Protein AF-A0A956LP58-F1 (afdb_monomer_lite)

Sequence (128 aa):
MARRLAPSLALALIALTPLTNARAAEGDAGRMIEWTENGPNASPGGYHGRVMVLEADGTRRSYHWGGSLCSHVQFEETLVRRLFDVFRSGARLRVAAQYRFSTYEPTGAARSREPSRCIVGFTLTPAQ

pLDDT: mean 72.27, std 14.61, range [40.5, 91.25]

Radius of gyration: 22.25 Å; chains: 1; bounding box: 89×31×43 Å

Foldseek 3Di:
DDDDDDDDDDDDPPDPDDQDWDKDDWDAFWFWDDKFAPDLPNPAAAFRIKIWTQHPVRDIDIDGADHDQRSVADADPVQVVVVVVRNVVRFTWTKIFIWDFRPDDDPDDDPPVDGDIGGNHIDIGGDD

Secondary structure (DSSP, 8-state):
--------------------PEEPPPPPSEEEEEEEE--TTPPTT--SEEEEEEETTS-EEEEEE-SGGGTT----HHHHHHHHHHHHHT--EEEEEEEEE-----SSS---SSPPEEEEEEEEEE--

Structure (mmCIF, N/CA/C/O backbone):
data_AF-A0A956LP58-F1
#
_entry.id   AF-A0A956LP58-F1
#
loop_
_atom_site.group_PDB
_atom_site.id
_atom_site.type_symbol
_atom_site.label_atom_id
_atom_site.label_alt_id
_atom_site.label_comp_id
_atom_site.label_asym_id
_atom_site.label_entity_id
_atom_site.label_seq_id
_atom_site.pdbx_PDB_ins_code
_atom_site.Cartn_x
_atom_site.Cartn_y
_atom_site.Cartn_z
_atom_site.occupancy
_atom_site.B_iso_or_equiv
_atom_site.auth_seq_id
_atom_site.auth_comp_id
_atom_site.auth_asym_id
_atom_site.auth_atom_id
_atom_site.pdbx_PDB_model_num
ATOM 1 N N . MET A 1 1 ? 76.863 6.032 7.048 1.00 40.50 1 MET A N 1
ATOM 2 C CA . MET A 1 1 ? 75.911 7.166 7.025 1.00 40.50 1 MET A CA 1
ATOM 3 C C . MET A 1 1 ? 74.580 6.664 6.491 1.00 40.50 1 MET A C 1
ATOM 5 O O . MET A 1 1 ? 74.498 6.320 5.322 1.00 40.50 1 MET A O 1
ATOM 9 N N . ALA A 1 2 ? 73.580 6.524 7.361 1.00 44.19 2 ALA A N 1
ATOM 10 C CA . ALA A 1 2 ? 72.261 5.996 7.020 1.00 44.19 2 ALA A CA 1
ATOM 11 C C . ALA A 1 2 ? 71.240 7.141 6.983 1.00 44.19 2 ALA A C 1
ATOM 13 O O . ALA A 1 2 ? 71.155 7.915 7.933 1.00 44.19 2 ALA A O 1
ATOM 14 N N . ARG A 1 3 ? 70.451 7.238 5.910 1.00 43.94 3 ARG A N 1
ATOM 15 C CA . ARG A 1 3 ? 69.222 8.042 5.873 1.00 43.94 3 ARG A CA 1
ATOM 16 C C . ARG A 1 3 ? 68.122 7.192 5.249 1.00 43.94 3 ARG A C 1
ATOM 18 O O . ARG A 1 3 ? 68.102 6.983 4.043 1.00 43.94 3 ARG A O 1
ATOM 25 N N . ARG A 1 4 ? 67.246 6.654 6.100 1.00 44.72 4 ARG A N 1
ATOM 26 C CA . ARG A 1 4 ? 65.999 5.997 5.700 1.00 44.72 4 ARG A CA 1
ATOM 27 C C . ARG A 1 4 ? 64.906 7.065 5.688 1.00 44.72 4 ARG A C 1
ATOM 29 O O . ARG A 1 4 ? 64.585 7.610 6.738 1.00 44.72 4 ARG A O 1
ATOM 36 N N . LEU A 1 5 ? 64.378 7.380 4.509 1.00 52.12 5 LEU A N 1
ATOM 37 C CA . LEU A 1 5 ? 63.158 8.167 4.335 1.00 52.12 5 LEU A CA 1
ATOM 38 C C . LEU A 1 5 ? 61.983 7.185 4.330 1.00 52.12 5 LEU A C 1
ATOM 40 O O . LEU A 1 5 ? 61.862 6.375 3.415 1.00 52.12 5 LEU A O 1
ATOM 44 N N . ALA A 1 6 ? 61.159 7.222 5.375 1.00 50.09 6 ALA A N 1
ATOM 45 C CA . ALA A 1 6 ? 59.883 6.518 5.410 1.00 50.09 6 ALA A CA 1
ATOM 46 C C . ALA A 1 6 ? 58.795 7.463 4.867 1.00 50.09 6 ALA A C 1
ATOM 48 O O . ALA A 1 6 ? 58.656 8.566 5.402 1.00 50.09 6 ALA A O 1
ATOM 49 N N . PRO A 1 7 ? 58.037 7.090 3.822 1.00 50.06 7 PRO A N 1
ATOM 50 C CA . PRO A 1 7 ? 56.894 7.873 3.388 1.00 50.06 7 PRO A CA 1
ATOM 51 C C . PRO A 1 7 ? 55.707 7.564 4.306 1.00 50.06 7 PRO A C 1
ATOM 53 O O . PRO A 1 7 ? 55.251 6.424 4.402 1.00 50.06 7 PRO A O 1
ATOM 56 N N . SER A 1 8 ? 55.218 8.588 4.999 1.00 49.75 8 SER A N 1
ATOM 57 C CA . SER A 1 8 ? 53.979 8.534 5.770 1.00 49.75 8 SER A CA 1
ATOM 58 C C . SER A 1 8 ? 52.801 8.334 4.817 1.00 49.75 8 SER A C 1
ATOM 60 O O . SER A 1 8 ? 52.423 9.242 4.077 1.00 49.75 8 SER A O 1
ATOM 62 N N . LEU A 1 9 ? 52.240 7.126 4.818 1.00 51.50 9 LEU A N 1
ATOM 63 C CA . LEU A 1 9 ? 51.039 6.773 4.073 1.00 51.50 9 LEU A CA 1
ATOM 64 C C . LEU A 1 9 ? 49.837 7.485 4.722 1.00 51.50 9 LEU A C 1
ATOM 66 O O . LEU A 1 9 ? 49.376 7.092 5.793 1.00 51.50 9 LEU A O 1
ATOM 70 N N . ALA A 1 10 ? 49.357 8.567 4.108 1.00 54.72 10 ALA A N 1
ATOM 71 C CA . ALA A 1 10 ? 48.141 9.250 4.534 1.00 54.72 10 ALA A CA 1
ATOM 72 C C . ALA A 1 10 ? 46.923 8.377 4.188 1.00 54.72 10 ALA A C 1
ATOM 74 O O . ALA A 1 10 ? 46.575 8.202 3.021 1.00 54.72 10 ALA A O 1
ATOM 75 N N . LEU A 1 11 ? 46.300 7.795 5.213 1.00 52.72 11 LEU A N 1
ATOM 76 C CA . LEU A 1 11 ? 45.087 6.993 5.093 1.00 52.72 11 LEU A CA 1
ATOM 77 C C . LEU A 1 11 ? 43.901 7.922 4.774 1.00 52.72 11 LEU A C 1
ATOM 79 O O . LEU A 1 11 ? 43.425 8.658 5.637 1.00 52.72 11 LEU A O 1
ATOM 83 N N . ALA A 1 12 ? 43.431 7.906 3.527 1.00 54.81 12 ALA A N 1
ATOM 84 C CA . ALA A 1 12 ? 42.205 8.585 3.127 1.00 54.81 12 ALA A CA 1
ATOM 85 C C . ALA A 1 12 ? 40.991 7.813 3.674 1.00 54.81 12 ALA A C 1
ATOM 87 O O . ALA A 1 12 ? 40.630 6.751 3.168 1.00 54.81 12 ALA A O 1
ATOM 88 N N . LEU A 1 13 ? 40.367 8.343 4.727 1.00 54.47 13 LEU A N 1
ATOM 89 C CA . LEU A 1 13 ? 39.071 7.890 5.231 1.00 54.47 13 LEU A CA 1
ATOM 90 C C . LEU A 1 13 ? 37.986 8.241 4.206 1.00 54.47 13 LEU A C 1
ATOM 92 O O . LEU A 1 13 ? 37.486 9.364 4.164 1.00 54.47 13 LEU A O 1
ATOM 96 N N . ILE A 1 14 ? 37.624 7.271 3.367 1.00 59.59 14 ILE A N 1
ATOM 97 C CA . ILE A 1 14 ? 36.423 7.342 2.535 1.00 59.59 14 ILE A CA 1
ATOM 98 C C . ILE A 1 14 ? 35.225 7.227 3.482 1.00 59.59 14 ILE A C 1
ATOM 100 O O . ILE A 1 14 ? 34.936 6.155 4.013 1.00 59.59 14 ILE A O 1
ATOM 104 N N . ALA A 1 15 ? 34.549 8.348 3.731 1.00 53.62 15 ALA A N 1
ATOM 105 C CA . ALA A 1 15 ? 33.303 8.372 4.479 1.00 53.62 15 ALA A CA 1
ATOM 106 C C . ALA A 1 15 ? 32.223 7.631 3.673 1.00 53.62 15 ALA A C 1
ATOM 108 O O . ALA A 1 15 ? 31.716 8.148 2.678 1.00 53.62 15 ALA A O 1
ATOM 109 N N . LEU A 1 16 ? 31.877 6.411 4.093 1.00 49.84 16 LEU A N 1
ATOM 110 C CA . LEU A 1 16 ? 30.676 5.725 3.624 1.00 49.84 16 LEU A CA 1
ATOM 111 C C . LEU A 1 16 ? 29.460 6.471 4.177 1.00 49.84 16 LEU A C 1
ATOM 113 O O . LEU A 1 16 ? 29.066 6.263 5.324 1.00 49.84 16 LEU A O 1
ATOM 117 N N . THR A 1 17 ? 28.862 7.357 3.384 1.00 53.09 17 THR A N 1
ATOM 118 C CA . THR A 1 17 ? 27.538 7.884 3.708 1.00 53.09 17 THR A CA 1
ATOM 119 C C . THR A 1 17 ? 26.521 6.750 3.538 1.00 53.09 17 THR A C 1
ATOM 121 O O . THR A 1 17 ? 26.421 6.169 2.455 1.00 53.09 17 THR A O 1
ATOM 124 N N . PRO A 1 18 ? 25.777 6.366 4.591 1.00 51.47 18 PRO A N 1
ATOM 125 C CA . PRO A 1 18 ? 24.748 5.350 4.451 1.00 51.47 18 PRO A CA 1
ATOM 126 C C . PRO A 1 18 ? 23.657 5.880 3.517 1.00 51.47 18 PRO A C 1
ATOM 128 O O . PRO A 1 18 ? 23.139 6.978 3.717 1.00 51.47 18 PRO A O 1
ATOM 131 N N . LEU A 1 19 ? 23.296 5.092 2.504 1.00 53.09 19 LEU A N 1
ATOM 132 C CA . LEU A 1 19 ? 22.092 5.301 1.700 1.00 53.09 19 LEU A CA 1
ATOM 133 C C . LEU A 1 19 ? 20.883 5.288 2.650 1.00 53.09 19 LEU A C 1
ATOM 135 O O . LEU A 1 19 ? 20.451 4.230 3.109 1.00 53.09 19 LEU A O 1
ATOM 139 N N . THR A 1 20 ? 20.367 6.463 3.006 1.00 49.56 20 THR A N 1
ATOM 140 C CA . THR A 1 20 ? 19.239 6.583 3.929 1.00 49.56 20 THR A CA 1
ATOM 141 C C . THR A 1 20 ? 17.948 6.219 3.196 1.00 49.56 20 THR A C 1
ATOM 143 O O . THR A 1 20 ? 17.488 6.924 2.299 1.00 49.56 20 THR A O 1
ATOM 146 N N . ASN A 1 21 ? 17.342 5.085 3.561 1.00 53.75 21 ASN A N 1
ATOM 147 C CA . ASN A 1 21 ? 15.971 4.790 3.149 1.00 53.75 21 ASN A CA 1
ATOM 148 C C . ASN A 1 21 ? 15.050 5.827 3.811 1.00 53.75 21 ASN A C 1
ATOM 150 O O . ASN A 1 21 ? 15.027 5.941 5.038 1.00 53.75 21 ASN A O 1
ATOM 154 N N . ALA A 1 22 ? 14.295 6.585 3.017 1.00 58.53 22 ALA A N 1
ATOM 155 C CA . ALA A 1 22 ? 13.333 7.542 3.545 1.00 58.53 22 ALA A CA 1
ATOM 156 C C . ALA A 1 22 ? 12.019 6.817 3.863 1.00 58.53 22 ALA A C 1
ATOM 158 O O . ALA A 1 22 ? 11.361 6.256 2.983 1.00 58.53 22 ALA A O 1
ATOM 159 N N . ARG A 1 23 ? 11.622 6.833 5.134 1.00 62.69 23 ARG A N 1
ATOM 160 C CA . ARG A 1 23 ? 10.292 6.399 5.569 1.00 62.69 23 ARG A CA 1
ATOM 161 C C . ARG A 1 23 ? 9.358 7.607 5.507 1.00 62.69 23 ARG A C 1
ATOM 163 O O . ARG A 1 23 ? 9.712 8.660 6.034 1.00 62.69 23 ARG A O 1
ATOM 170 N N . ALA A 1 24 ? 8.197 7.487 4.863 1.00 62.53 24 ALA A N 1
ATOM 171 C CA . ALA A 1 24 ? 7.199 8.550 4.971 1.00 62.53 24 ALA A CA 1
ATOM 172 C C . ALA A 1 24 ? 6.641 8.626 6.393 1.00 62.53 24 ALA A C 1
ATOM 174 O O . ALA A 1 24 ? 6.678 7.643 7.138 1.00 62.53 24 ALA A O 1
ATOM 175 N N . ALA A 1 25 ? 6.102 9.795 6.742 1.00 67.25 25 ALA A N 1
ATOM 176 C CA . ALA A 1 25 ? 5.312 9.951 7.953 1.00 67.25 25 ALA A CA 1
ATOM 177 C C . ALA A 1 25 ? 4.221 8.869 8.010 1.00 67.25 25 ALA A C 1
ATOM 179 O O . ALA A 1 25 ? 3.655 8.490 6.978 1.00 67.25 25 ALA A O 1
ATOM 180 N N . GLU A 1 26 ? 3.966 8.347 9.210 1.00 66.12 26 GLU A N 1
ATOM 181 C CA . GLU A 1 26 ? 2.838 7.444 9.412 1.00 66.12 26 GLU A CA 1
ATOM 182 C C . GLU A 1 26 ? 1.551 8.205 9.073 1.00 66.12 26 GLU A C 1
ATOM 184 O O . GLU A 1 26 ? 1.368 9.336 9.524 1.00 66.12 26 GLU A O 1
ATOM 189 N N . GLY A 1 27 ? 0.699 7.611 8.233 1.00 63.97 27 GLY A N 1
ATOM 190 C CA . GLY A 1 27 ? -0.649 8.130 8.013 1.00 63.97 27 GLY A CA 1
ATOM 191 C C . GLY A 1 27 ? -1.512 7.970 9.263 1.00 63.97 27 GLY A C 1
ATOM 192 O O . GLY A 1 27 ? -1.116 7.312 10.236 1.00 63.97 27 GLY A O 1
ATOM 193 N N . ASP A 1 28 ? -2.714 8.536 9.219 1.00 73.75 28 ASP A N 1
ATOM 194 C CA . ASP A 1 28 ? -3.664 8.359 10.307 1.00 73.75 28 ASP A CA 1
ATOM 195 C C . ASP A 1 28 ? -4.079 6.891 10.440 1.00 73.75 28 ASP A C 1
ATOM 197 O O . ASP A 1 28 ? -3.980 6.080 9.514 1.00 73.75 28 ASP A O 1
ATOM 201 N N . ALA A 1 29 ? -4.539 6.524 11.636 1.00 80.75 29 ALA A N 1
ATOM 202 C CA . ALA A 1 29 ? -5.056 5.186 11.870 1.00 80.75 29 ALA A CA 1
ATOM 203 C C . ALA A 1 29 ? -6.279 4.939 10.976 1.00 80.75 29 ALA A C 1
ATOM 205 O O . ALA A 1 29 ? -7.304 5.610 11.109 1.00 80.75 29 ALA A O 1
ATOM 206 N N . GLY A 1 30 ? -6.192 3.933 10.113 1.00 82.19 30 GLY A N 1
ATOM 207 C CA . GLY A 1 30 ? -7.222 3.605 9.139 1.00 82.19 30 GLY A CA 1
ATOM 208 C C . GLY A 1 30 ? -7.442 2.107 8.986 1.00 82.19 30 GLY A C 1
ATOM 209 O O . GLY A 1 30 ? -6.798 1.286 9.640 1.00 82.19 30 GLY A O 1
ATOM 210 N N . ARG A 1 31 ? -8.387 1.744 8.122 1.00 86.19 31 ARG A N 1
ATOM 211 C CA . ARG A 1 31 ? -8.657 0.358 7.725 1.00 86.19 31 ARG A CA 1
ATOM 212 C C . ARG A 1 31 ? -8.291 0.180 6.262 1.00 86.19 31 ARG A C 1
ATOM 214 O O . ARG A 1 31 ? -8.670 1.006 5.438 1.00 86.19 31 ARG A O 1
ATOM 221 N N . MET A 1 32 ? -7.603 -0.905 5.922 1.00 86.38 32 MET A N 1
ATOM 222 C CA . MET A 1 32 ? -7.446 -1.267 4.515 1.00 86.38 32 MET A CA 1
ATOM 223 C C . MET A 1 32 ? -8.812 -1.680 3.956 1.00 86.38 32 MET A C 1
ATOM 225 O O . MET A 1 32 ? -9.466 -2.557 4.513 1.00 86.38 32 MET A O 1
ATOM 229 N N . ILE A 1 33 ? -9.254 -1.016 2.892 1.00 88.06 33 ILE A N 1
ATOM 230 C CA . ILE A 1 33 ? -10.578 -1.221 2.286 1.00 88.06 33 ILE A CA 1
ATOM 231 C C . ILE A 1 33 ? -10.504 -1.781 0.870 1.00 88.06 33 ILE A C 1
ATOM 233 O O . ILE A 1 33 ? -11.509 -2.262 0.358 1.00 88.06 33 ILE A O 1
ATOM 237 N N . GLU A 1 34 ? -9.326 -1.755 0.251 1.00 88.00 34 GLU A N 1
ATOM 238 C CA . GLU A 1 34 ? -9.125 -2.345 -1.064 1.00 88.00 34 GLU A CA 1
ATOM 239 C C . GLU A 1 34 ? -7.695 -2.858 -1.222 1.00 88.00 34 GLU A C 1
ATOM 241 O O . GLU A 1 34 ? -6.739 -2.206 -0.790 1.00 88.00 34 GLU A O 1
ATOM 246 N N . TRP A 1 35 ? -7.576 -4.006 -1.884 1.00 84.81 35 TRP A N 1
ATOM 247 C CA . TRP A 1 35 ? -6.330 -4.611 -2.332 1.00 84.81 35 TRP A CA 1
ATOM 248 C C . TRP A 1 35 ? -6.449 -4.928 -3.824 1.00 84.81 35 TRP A C 1
ATOM 250 O O . TRP A 1 35 ? -7.425 -5.543 -4.256 1.00 84.81 35 TRP A O 1
ATOM 260 N N . THR A 1 36 ? -5.453 -4.528 -4.609 1.00 85.00 36 THR A N 1
ATOM 261 C CA . THR A 1 36 ? -5.339 -4.880 -6.026 1.00 85.00 36 THR A CA 1
ATOM 262 C C . THR A 1 36 ? -3.938 -5.406 -6.303 1.00 85.00 36 THR A C 1
ATOM 264 O O . THR A 1 36 ? -2.955 -4.747 -5.972 1.00 85.00 36 THR A O 1
ATOM 267 N N . GLU A 1 37 ? -3.843 -6.543 -6.982 1.00 79.25 37 GLU A N 1
ATOM 268 C CA . GLU A 1 37 ? -2.596 -7.076 -7.525 1.00 79.25 37 GLU A CA 1
ATOM 269 C C . GLU A 1 37 ? -2.785 -7.283 -9.029 1.00 79.25 37 GLU A C 1
ATOM 271 O O . GLU A 1 37 ? -3.613 -8.080 -9.457 1.00 79.25 37 GLU A O 1
ATOM 276 N N . ASN A 1 38 ? -2.050 -6.519 -9.833 1.00 74.00 38 ASN A N 1
ATOM 277 C CA . ASN A 1 38 ? -2.117 -6.559 -11.295 1.00 74.00 38 ASN A CA 1
ATOM 278 C C . ASN A 1 38 ? -1.048 -7.490 -11.900 1.00 74.00 38 ASN A C 1
ATOM 280 O O . ASN A 1 38 ? -1.006 -7.679 -13.116 1.00 74.00 38 ASN A O 1
ATOM 284 N N . GLY A 1 39 ? -0.175 -8.059 -11.061 1.00 64.94 39 GLY A N 1
ATOM 285 C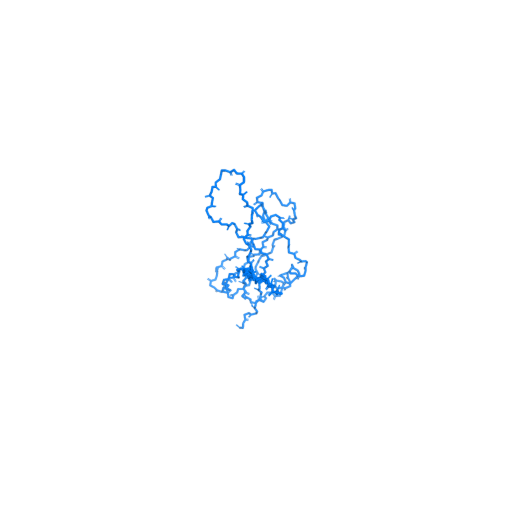 CA . GLY A 1 39 ? 0.946 -8.896 -11.475 1.00 64.94 39 GLY A CA 1
ATOM 286 C C . GLY A 1 39 ? 2.065 -8.124 -12.197 1.00 64.94 39 GLY A C 1
ATOM 287 O O . GLY A 1 39 ? 1.957 -6.922 -12.451 1.00 64.94 39 GLY A O 1
ATOM 288 N N . PRO A 1 40 ? 3.167 -8.810 -12.546 1.00 61.62 40 PRO A N 1
ATOM 289 C CA . PRO A 1 40 ? 4.330 -8.199 -13.199 1.00 61.62 40 PRO A CA 1
ATOM 290 C C . PRO A 1 40 ? 4.082 -7.804 -14.666 1.00 61.62 40 PRO A C 1
ATOM 292 O O . PRO A 1 40 ? 4.867 -7.052 -15.232 1.00 61.62 40 PRO A O 1
ATOM 295 N N . ASN A 1 41 ? 2.991 -8.285 -15.274 1.00 60.72 41 ASN A N 1
ATOM 296 C CA . ASN A 1 41 ? 2.623 -8.019 -16.670 1.00 60.72 41 ASN A CA 1
ATOM 297 C C . ASN A 1 41 ? 1.549 -6.927 -16.812 1.00 60.72 41 ASN A C 1
ATOM 299 O O . ASN A 1 41 ? 0.903 -6.835 -17.857 1.00 60.72 41 ASN A O 1
ATOM 303 N N . ALA A 1 42 ? 1.317 -6.128 -15.766 1.00 63.56 42 ALA A N 1
ATOM 304 C CA . ALA A 1 42 ? 0.430 -4.975 -15.856 1.00 63.56 42 ALA A CA 1
ATOM 305 C C . ALA A 1 42 ? 0.871 -4.065 -17.019 1.00 63.56 42 ALA A C 1
ATOM 307 O O . ALA A 1 42 ? 2.068 -3.857 -17.225 1.00 63.56 42 ALA A O 1
ATOM 308 N N . SER A 1 43 ? -0.091 -3.540 -17.789 1.00 55.56 43 SER A N 1
ATOM 309 C CA . SER A 1 43 ? 0.169 -2.701 -18.967 1.00 55.56 43 SER A CA 1
ATOM 310 C C . SER A 1 43 ? 1.212 -1.611 -18.677 1.00 55.56 43 SER A C 1
ATOM 312 O O . SER A 1 43 ? 1.222 -1.081 -17.564 1.00 55.56 43 SER A O 1
ATOM 314 N N . PRO A 1 44 ? 2.056 -1.207 -19.646 1.00 49.03 44 PRO A N 1
ATOM 315 C CA . PRO A 1 44 ? 3.005 -0.111 -19.455 1.00 49.03 44 PRO A CA 1
ATOM 316 C C . PRO A 1 44 ? 2.299 1.145 -18.915 1.00 49.03 44 PRO A C 1
ATOM 318 O O . PRO A 1 44 ? 1.398 1.678 -19.556 1.00 49.03 44 PRO A O 1
ATOM 321 N N . GLY A 1 45 ? 2.679 1.583 -17.709 1.00 57.22 45 GLY A N 1
ATOM 322 C CA . GLY A 1 45 ? 2.027 2.681 -16.973 1.00 57.22 45 GLY A CA 1
ATOM 323 C C . GLY A 1 45 ? 1.085 2.241 -15.839 1.00 57.22 45 GLY A C 1
ATOM 324 O O . GLY A 1 45 ? 0.687 3.072 -15.026 1.00 57.22 45 GLY A O 1
ATOM 325 N N . GLY A 1 46 ? 0.772 0.948 -15.736 1.00 67.31 46 GLY A N 1
ATOM 326 C CA . GLY A 1 46 ? 0.047 0.338 -14.622 1.00 67.31 46 GLY A CA 1
ATOM 327 C C . GLY A 1 46 ? 0.975 -0.028 -13.462 1.00 67.31 46 GLY A C 1
ATOM 328 O O . GLY A 1 46 ? 2.113 -0.431 -13.667 1.00 67.31 46 GLY A O 1
ATOM 329 N N . TYR A 1 47 ? 0.500 0.120 -12.228 1.00 76.31 47 TYR A N 1
ATOM 330 C CA . TYR A 1 47 ? 1.190 -0.343 -11.019 1.00 76.31 47 TYR A CA 1
ATOM 331 C C . TYR A 1 47 ? 1.055 -1.868 -10.871 1.00 76.31 47 TYR A C 1
ATOM 333 O O . TYR A 1 47 ? 0.028 -2.428 -11.248 1.00 76.31 47 TYR A O 1
ATOM 341 N N . HIS A 1 48 ? 2.052 -2.541 -10.287 1.00 80.75 48 HIS A N 1
ATOM 342 C CA . HIS A 1 48 ? 1.990 -3.984 -9.990 1.00 80.75 48 HIS A CA 1
ATOM 343 C C . HIS A 1 48 ? 0.932 -4.299 -8.935 1.00 80.75 48 HIS A C 1
ATOM 345 O O . HIS A 1 48 ? 0.332 -5.370 -8.947 1.00 80.75 48 HIS A O 1
ATOM 351 N N . GLY A 1 49 ? 0.676 -3.355 -8.034 1.00 82.56 49 GLY A N 1
ATOM 352 C CA . GLY A 1 49 ? -0.419 -3.467 -7.093 1.00 82.56 49 GLY A CA 1
ATOM 353 C C . GLY A 1 49 ? -0.715 -2.165 -6.369 1.00 82.56 49 GLY A C 1
ATOM 354 O O . GLY A 1 49 ? -0.018 -1.153 -6.527 1.00 82.56 49 GLY A O 1
ATOM 355 N N . ARG A 1 50 ? -1.823 -2.195 -5.636 1.00 86.25 50 ARG A N 1
ATOM 356 C CA . ARG A 1 50 ? -2.375 -1.071 -4.894 1.00 86.25 50 ARG A CA 1
ATOM 357 C C . ARG A 1 50 ? -3.002 -1.541 -3.592 1.00 86.25 50 ARG A C 1
ATOM 359 O O . ARG A 1 50 ? -3.690 -2.557 -3.561 1.00 86.25 50 ARG A O 1
ATOM 366 N N . VAL A 1 51 ? -2.847 -0.727 -2.554 1.00 87.00 51 VAL A N 1
ATOM 367 C CA . VAL A 1 51 ? -3.685 -0.784 -1.352 1.00 87.00 51 VAL A CA 1
ATOM 368 C C . VAL A 1 51 ? -4.375 0.546 -1.128 1.00 87.00 51 VAL A C 1
ATOM 370 O O . VAL A 1 51 ? -3.760 1.600 -1.292 1.00 87.00 51 VAL A O 1
ATOM 373 N N . MET A 1 52 ? -5.644 0.493 -0.732 1.00 89.44 52 MET A N 1
ATOM 374 C CA . MET A 1 52 ? -6.404 1.668 -0.317 1.00 89.44 52 MET A CA 1
ATOM 375 C C . MET A 1 52 ? -6.743 1.575 1.166 1.00 89.44 52 MET A C 1
ATOM 377 O O . MET A 1 52 ? -7.257 0.559 1.639 1.00 89.44 52 MET A O 1
ATOM 381 N N . VAL A 1 53 ? -6.469 2.652 1.893 1.00 87.75 53 VAL A N 1
ATOM 382 C CA . VAL A 1 53 ? -6.752 2.801 3.320 1.00 87.75 53 VAL A CA 1
ATOM 383 C C . VAL A 1 53 ? -7.828 3.866 3.495 1.00 87.75 53 VAL A C 1
ATOM 385 O O . VAL A 1 53 ? -7.723 4.948 2.923 1.00 87.75 53 VAL A O 1
ATOM 388 N N . LEU A 1 54 ? -8.860 3.550 4.275 1.00 88.44 54 LEU A N 1
ATOM 389 C CA . LEU A 1 54 ? -9.821 4.515 4.796 1.00 88.44 54 LEU A CA 1
ATOM 390 C C . LEU A 1 54 ? -9.327 4.994 6.158 1.00 88.44 54 LEU A C 1
ATOM 392 O O . LEU A 1 54 ? -9.366 4.234 7.130 1.00 88.44 54 LEU A O 1
ATOM 396 N N . GLU A 1 55 ? -8.823 6.219 6.205 1.00 87.69 55 GLU A N 1
ATOM 397 C CA . GLU A 1 55 ? -8.375 6.889 7.425 1.00 87.69 55 GLU A CA 1
ATOM 398 C C . GLU A 1 55 ? -9.584 7.254 8.313 1.00 87.69 55 GLU A C 1
ATOM 400 O O . GLU A 1 55 ? -10.738 7.241 7.874 1.00 87.69 55 GLU A O 1
ATOM 405 N N . ALA A 1 56 ? -9.343 7.503 9.604 1.00 81.75 56 ALA A N 1
ATOM 406 C CA . ALA A 1 56 ? -10.406 7.769 10.581 1.00 81.75 56 ALA A CA 1
ATOM 407 C C . ALA A 1 56 ? -11.225 9.039 10.283 1.00 81.75 56 ALA A C 1
ATOM 409 O O . ALA A 1 56 ? -12.382 9.122 10.689 1.00 81.75 56 ALA A O 1
ATOM 410 N N . ASP A 1 57 ? -10.635 9.996 9.572 1.00 85.31 57 ASP A N 1
ATOM 411 C CA . ASP A 1 57 ? -11.272 11.220 9.076 1.00 85.31 57 ASP A CA 1
ATOM 412 C C . ASP A 1 57 ? -12.141 10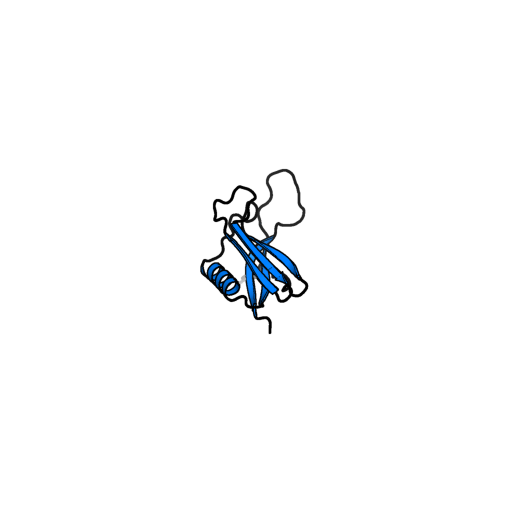.986 7.819 1.00 85.31 57 ASP A C 1
ATOM 414 O O . ASP A 1 57 ? -12.782 11.910 7.322 1.00 85.31 57 ASP A O 1
ATOM 418 N N . GLY A 1 58 ? -12.184 9.750 7.306 1.00 86.56 58 GLY A N 1
ATOM 419 C CA . GLY A 1 58 ? -12.885 9.379 6.079 1.00 86.56 58 GLY A CA 1
ATOM 420 C C . GLY A 1 58 ? -12.048 9.538 4.807 1.00 86.56 58 GLY A C 1
ATOM 421 O O . GLY A 1 58 ? -12.533 9.206 3.719 1.00 86.56 58 GLY A O 1
ATOM 422 N N . THR A 1 59 ? -10.795 9.990 4.915 1.00 90.19 59 THR A N 1
ATOM 423 C CA . THR A 1 59 ? -9.891 10.146 3.776 1.00 90.19 59 THR A CA 1
ATOM 424 C C . THR A 1 59 ? -9.533 8.785 3.187 1.00 90.19 59 THR A C 1
ATOM 426 O O . THR A 1 59 ? -9.178 7.835 3.888 1.00 90.19 59 THR A O 1
ATOM 429 N N . ARG A 1 60 ? -9.621 8.672 1.856 1.00 91.25 6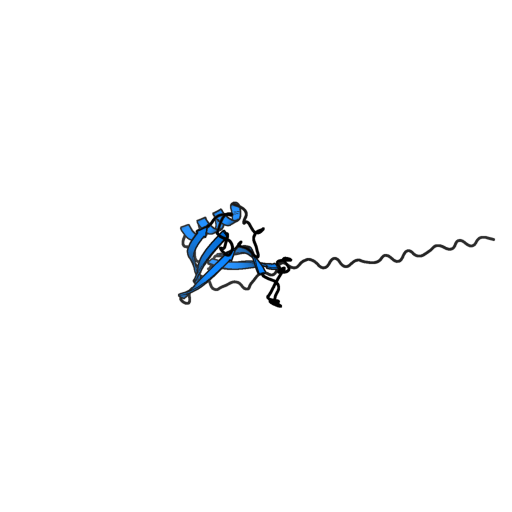0 ARG A N 1
ATOM 430 C CA . ARG A 1 60 ? -9.171 7.490 1.113 1.00 91.25 60 ARG A CA 1
ATOM 431 C C . ARG A 1 60 ? -7.760 7.718 0.604 1.00 91.25 60 ARG A C 1
ATOM 433 O O . ARG A 1 60 ? -7.547 8.512 -0.311 1.00 91.25 60 ARG A O 1
ATOM 440 N N . ARG A 1 61 ? -6.802 6.987 1.163 1.00 87.69 61 ARG A N 1
ATOM 441 C CA . ARG A 1 61 ? -5.394 7.060 0.776 1.00 87.69 61 ARG A CA 1
ATOM 442 C C . ARG A 1 61 ? -4.998 5.837 -0.033 1.00 87.69 61 ARG A C 1
ATOM 444 O O . ARG A 1 61 ? -5.185 4.708 0.413 1.00 87.69 61 ARG A O 1
ATOM 451 N N . SER A 1 62 ? -4.436 6.069 -1.215 1.00 86.69 62 SER A N 1
ATOM 452 C CA . SER A 1 62 ? -3.985 5.012 -2.119 1.00 86.69 62 SER A CA 1
ATOM 453 C C . SER A 1 62 ? -2.464 4.915 -2.132 1.00 86.69 62 SER A C 1
ATOM 455 O O . SER A 1 62 ? -1.774 5.923 -2.287 1.00 86.69 62 SER A O 1
ATOM 457 N N . TYR A 1 63 ? -1.942 3.697 -2.016 1.00 85.25 63 TYR A N 1
ATOM 458 C CA . TYR A 1 63 ? -0.520 3.400 -2.147 1.00 85.25 63 TYR A CA 1
ATOM 459 C C . TYR A 1 63 ? -0.313 2.451 -3.319 1.00 85.25 63 TYR A C 1
ATOM 461 O O . TYR A 1 63 ? -0.867 1.354 -3.333 1.00 85.25 63 TYR A O 1
ATOM 469 N N . HIS A 1 64 ? 0.503 2.872 -4.279 1.00 85.06 64 HIS A N 1
ATOM 470 C CA . HIS A 1 64 ? 0.796 2.127 -5.499 1.00 85.06 64 HIS A CA 1
ATOM 471 C C . HIS A 1 64 ? 2.268 1.724 -5.524 1.00 85.06 64 HIS A C 1
ATOM 473 O O . HIS A 1 64 ? 3.136 2.530 -5.185 1.00 85.06 64 HIS A O 1
ATOM 479 N N . TRP A 1 65 ? 2.558 0.503 -5.960 1.00 83.94 65 TRP A N 1
ATOM 480 C CA . TRP A 1 65 ? 3.930 0.039 -6.167 1.00 83.94 65 TRP A CA 1
ATOM 481 C C . TRP A 1 65 ? 4.097 -0.601 -7.540 1.00 83.94 65 TRP A C 1
ATOM 483 O O . TRP A 1 65 ? 3.132 -1.029 -8.175 1.00 83.94 65 TRP A O 1
ATOM 493 N N . GLY A 1 66 ? 5.343 -0.675 -7.998 1.00 78.69 66 GLY A N 1
ATOM 494 C CA . GLY A 1 66 ? 5.662 -1.150 -9.338 1.00 78.69 66 GLY A CA 1
ATOM 495 C C . GLY A 1 66 ? 5.349 -0.128 -10.433 1.00 78.69 66 GLY A C 1
ATOM 496 O O . GLY A 1 66 ? 5.271 1.076 -10.184 1.00 78.69 66 GLY A O 1
ATOM 497 N N . GLY A 1 67 ? 5.169 -0.624 -11.654 1.00 75.94 67 GLY A N 1
ATOM 498 C CA . GLY A 1 67 ? 4.929 0.190 -12.846 1.00 75.94 67 GLY A CA 1
ATOM 499 C C . GLY A 1 67 ? 6.199 0.688 -13.523 1.00 75.94 67 GLY A C 1
ATOM 500 O O . GLY A 1 67 ? 7.302 0.346 -13.116 1.00 75.94 67 GLY A O 1
ATOM 501 N N . SER A 1 68 ? 6.060 1.474 -14.593 1.00 73.31 68 SER A N 1
ATOM 502 C CA . SER A 1 68 ? 7.164 1.761 -15.528 1.00 73.31 68 SER A CA 1
ATOM 503 C C . SER A 1 68 ? 8.400 2.388 -14.870 1.00 73.31 68 SER A C 1
ATOM 505 O O . SER A 1 68 ? 9.519 2.015 -15.207 1.00 73.31 68 SER A O 1
ATOM 507 N N . LEU A 1 69 ? 8.211 3.284 -13.896 1.00 72.62 69 LEU A N 1
ATOM 508 C CA . LEU A 1 69 ? 9.301 3.967 -13.180 1.00 72.62 69 LEU A CA 1
ATOM 509 C C . LEU A 1 69 ? 9.890 3.151 -12.014 1.00 72.62 69 LEU A C 1
ATOM 511 O O . LEU A 1 69 ? 10.973 3.472 -11.518 1.00 72.62 69 LEU A O 1
ATOM 515 N N . CYS A 1 70 ? 9.184 2.103 -11.580 1.00 77.94 70 CYS A N 1
ATOM 516 C CA . CYS A 1 70 ? 9.522 1.259 -10.432 1.00 77.94 70 CYS A CA 1
ATOM 517 C C . CYS A 1 70 ? 9.405 -0.234 -10.785 1.00 77.94 70 CYS A C 1
ATOM 519 O O . CYS A 1 70 ? 9.032 -1.049 -9.945 1.00 77.94 70 CYS A O 1
ATOM 521 N N . SER A 1 71 ? 9.714 -0.601 -12.031 1.00 73.81 71 SER A N 1
ATOM 522 C CA . SER A 1 71 ? 9.430 -1.927 -12.610 1.00 73.81 71 SER A CA 1
ATOM 523 C C . SER A 1 71 ? 10.223 -3.063 -11.966 1.00 73.81 71 SER A C 1
ATOM 525 O O . SER A 1 71 ? 9.801 -4.214 -11.984 1.00 73.81 71 SER A O 1
ATOM 527 N N . HIS A 1 72 ? 11.348 -2.738 -11.337 1.00 72.69 72 HIS A N 1
ATOM 528 C CA . HIS A 1 72 ? 12.162 -3.674 -10.565 1.00 72.69 72 HIS A CA 1
ATOM 529 C C . HIS A 1 72 ? 1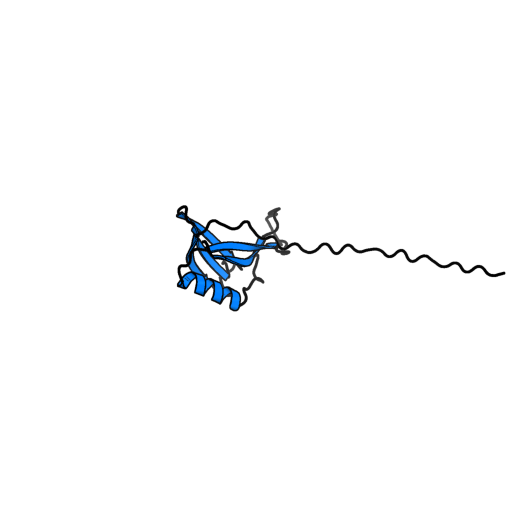1.613 -3.924 -9.152 1.00 72.69 72 HIS A C 1
ATOM 531 O O . HIS A 1 72 ? 12.123 -4.787 -8.442 1.00 72.69 72 HIS A O 1
ATOM 537 N N . VAL A 1 73 ? 10.610 -3.159 -8.710 1.00 75.88 73 VAL A N 1
ATOM 538 C CA . VAL A 1 73 ? 10.063 -3.292 -7.363 1.00 75.88 73 VAL A CA 1
ATOM 539 C C . VAL A 1 73 ? 8.957 -4.336 -7.353 1.00 75.88 73 VAL A C 1
ATOM 541 O O . VAL A 1 73 ? 7.840 -4.123 -7.836 1.00 75.88 73 VAL A O 1
ATOM 544 N N . GLN A 1 74 ? 9.293 -5.472 -6.756 1.00 76.75 74 GLN A N 1
ATOM 545 C CA . GLN A 1 74 ? 8.372 -6.534 -6.386 1.00 76.75 74 GLN A CA 1
ATOM 546 C C . GLN A 1 74 ? 8.465 -6.723 -4.875 1.00 76.75 74 GLN A C 1
ATOM 548 O O . GLN A 1 74 ? 9.558 -6.692 -4.306 1.00 76.75 74 GLN A O 1
ATOM 553 N N . PHE A 1 75 ? 7.321 -6.867 -4.214 1.00 82.44 75 PHE A N 1
ATOM 554 C CA . PHE A 1 75 ? 7.311 -7.184 -2.793 1.00 82.44 75 PHE A CA 1
ATOM 555 C C . PHE A 1 75 ? 7.527 -8.671 -2.584 1.00 82.44 75 PHE A C 1
ATOM 557 O O . PHE A 1 75 ? 7.024 -9.494 -3.345 1.00 82.44 75 PHE A O 1
ATOM 564 N N . GLU A 1 76 ? 8.246 -9.001 -1.517 1.00 83.50 76 GLU A N 1
ATOM 565 C CA . GLU A 1 76 ? 8.338 -10.376 -1.053 1.00 83.50 76 GLU A CA 1
ATOM 566 C C . GLU A 1 76 ? 6.946 -10.911 -0.701 1.00 83.50 76 GLU A C 1
ATOM 568 O O . GLU A 1 76 ? 6.100 -10.198 -0.150 1.00 83.50 76 GLU A O 1
ATOM 573 N N . GLU A 1 77 ? 6.730 -12.199 -0.961 1.00 80.00 77 GLU A N 1
ATOM 574 C CA . GLU A 1 77 ? 5.468 -12.886 -0.676 1.00 80.00 77 GLU A CA 1
ATOM 575 C C . GLU A 1 77 ? 5.035 -12.726 0.793 1.00 80.00 77 GLU A C 1
ATOM 577 O O . GLU A 1 77 ? 3.851 -12.599 1.100 1.00 80.00 77 GLU A O 1
ATOM 582 N N . THR A 1 78 ? 5.996 -12.667 1.717 1.00 84.06 78 THR A N 1
ATOM 583 C CA . THR A 1 78 ? 5.766 -12.459 3.153 1.00 84.06 78 THR A CA 1
ATOM 584 C C . THR A 1 78 ? 5.116 -11.105 3.457 1.00 84.06 78 THR A C 1
ATOM 586 O O . THR A 1 78 ? 4.204 -11.033 4.287 1.00 84.06 78 THR A O 1
ATOM 589 N N . LEU A 1 79 ? 5.544 -10.034 2.782 1.00 83.44 79 LEU A N 1
ATOM 590 C CA . LEU A 1 79 ? 4.958 -8.701 2.917 1.00 83.44 79 LEU A CA 1
ATOM 591 C C . LEU A 1 79 ? 3.547 -8.672 2.321 1.00 83.44 79 LEU A C 1
ATOM 593 O O . LEU A 1 79 ? 2.635 -8.141 2.953 1.00 83.44 79 LEU A O 1
ATOM 597 N N . VAL A 1 80 ? 3.358 -9.288 1.151 1.00 80.88 80 VAL A N 1
ATOM 598 C CA . VAL A 1 80 ? 2.043 -9.397 0.497 1.00 80.88 80 VAL A CA 1
ATOM 599 C C . VAL A 1 80 ? 1.049 -10.141 1.391 1.00 80.88 80 VAL A C 1
ATOM 601 O O . VAL A 1 80 ? -0.027 -9.616 1.678 1.00 80.88 80 VAL A O 1
ATOM 604 N N . ARG A 1 81 ? 1.430 -11.310 1.924 1.00 84.38 81 ARG A N 1
ATOM 605 C CA . ARG A 1 81 ? 0.600 -12.079 2.867 1.00 84.38 81 ARG A CA 1
ATOM 606 C C . ARG A 1 81 ? 0.227 -11.261 4.099 1.00 84.38 81 ARG A C 1
ATOM 608 O O . ARG A 1 81 ? -0.936 -11.237 4.480 1.00 84.38 81 ARG A O 1
ATOM 615 N N . ARG A 1 82 ? 1.179 -10.524 4.681 1.00 84.56 82 ARG A N 1
ATOM 616 C CA . ARG A 1 82 ? 0.906 -9.671 5.847 1.00 84.56 82 ARG A CA 1
ATOM 617 C C . ARG A 1 82 ? -0.101 -8.562 5.533 1.00 84.56 82 ARG A C 1
ATOM 619 O O . ARG A 1 82 ? -0.982 -8.304 6.348 1.00 84.56 82 ARG A O 1
ATOM 626 N N . LEU A 1 83 ? 0.020 -7.905 4.377 1.00 82.69 83 LEU A N 1
ATOM 627 C CA . LEU A 1 83 ? -0.935 -6.883 3.932 1.00 82.69 83 LEU A CA 1
ATOM 628 C C . LEU A 1 83 ? -2.332 -7.484 3.725 1.00 82.69 83 LEU A C 1
ATOM 630 O O . LEU A 1 83 ? -3.325 -6.885 4.138 1.00 82.69 83 LEU A O 1
ATOM 634 N N . PHE A 1 84 ? -2.401 -8.689 3.158 1.00 82.06 84 PHE A N 1
ATOM 635 C CA . PHE A 1 84 ? -3.651 -9.420 2.974 1.00 82.06 84 PHE A CA 1
ATOM 636 C C . PHE A 1 84 ? -4.299 -9.840 4.305 1.00 82.06 84 PHE A C 1
ATOM 638 O O . PHE A 1 84 ? -5.502 -9.661 4.488 1.00 82.06 84 PHE A O 1
ATOM 645 N N . ASP A 1 85 ? -3.524 -10.339 5.270 1.00 86.12 85 ASP A N 1
ATOM 646 C CA . ASP A 1 85 ? -4.032 -10.701 6.601 1.00 86.12 85 ASP A CA 1
ATOM 647 C C . ASP A 1 85 ? -4.598 -9.487 7.341 1.00 86.12 85 ASP A C 1
ATOM 649 O O . ASP A 1 85 ? -5.679 -9.544 7.934 1.00 86.12 85 ASP A O 1
ATOM 653 N N . VAL A 1 86 ? -3.890 -8.362 7.253 1.00 85.19 86 VAL A N 1
ATOM 654 C CA . VAL A 1 86 ? -4.341 -7.058 7.740 1.00 85.19 86 VAL A CA 1
ATOM 655 C C . VAL A 1 86 ? -5.677 -6.671 7.114 1.00 85.19 86 VAL A C 1
ATOM 657 O O . VAL A 1 86 ? -6.619 -6.365 7.848 1.00 85.19 86 VAL A O 1
ATOM 660 N N . PHE A 1 87 ? -5.786 -6.739 5.787 1.00 84.19 87 PHE A N 1
ATOM 661 C CA . PHE A 1 87 ? -7.025 -6.455 5.070 1.00 84.19 87 PHE A CA 1
ATOM 662 C C . PHE A 1 87 ? -8.176 -7.336 5.566 1.00 84.19 87 PHE A C 1
ATOM 664 O O . PHE A 1 87 ? -9.218 -6.828 5.981 1.00 84.19 87 PHE A O 1
ATOM 671 N N . ARG A 1 88 ? -7.955 -8.655 5.613 1.00 84.69 88 ARG A N 1
ATOM 672 C CA . ARG A 1 88 ? -8.960 -9.645 6.016 1.00 84.69 88 ARG A CA 1
ATOM 673 C C . ARG A 1 88 ? -9.407 -9.481 7.469 1.00 84.69 88 ARG A C 1
ATOM 675 O O . ARG A 1 88 ? -10.577 -9.686 7.771 1.00 84.69 88 ARG A O 1
ATOM 682 N N . SER A 1 89 ? -8.493 -9.122 8.370 1.00 87.38 89 SER A N 1
ATOM 683 C CA . SER A 1 89 ? -8.815 -8.905 9.786 1.00 87.38 89 SER A CA 1
ATOM 684 C C . SER A 1 89 ? -9.693 -7.673 10.026 1.00 87.38 89 SER A C 1
ATOM 686 O O . SER A 1 89 ? -10.350 -7.579 11.061 1.00 87.38 89 SER A O 1
ATOM 688 N N . GLY A 1 90 ? -9.683 -6.702 9.104 1.00 82.62 90 GLY A N 1
ATOM 689 C CA . GLY A 1 90 ? -10.326 -5.406 9.305 1.00 82.62 90 GLY A CA 1
ATOM 690 C C . GLY A 1 90 ? -9.724 -4.591 10.458 1.00 82.62 90 GLY A C 1
ATOM 691 O O . GLY A 1 90 ? -10.375 -3.661 10.943 1.00 82.62 90 GLY A O 1
ATOM 692 N N . ALA A 1 91 ? -8.514 -4.935 10.913 1.00 86.12 91 ALA A N 1
ATOM 693 C CA . ALA A 1 91 ? -7.828 -4.229 11.983 1.00 86.12 91 ALA A CA 1
ATOM 694 C C . ALA A 1 91 ? -7.587 -2.759 11.612 1.00 86.12 91 ALA A C 1
ATOM 696 O O . ALA A 1 91 ? -7.311 -2.420 10.457 1.00 86.12 91 ALA A O 1
ATOM 697 N N . ARG A 1 92 ? -7.670 -1.879 12.614 1.00 84.31 92 ARG A N 1
ATOM 698 C CA . ARG A 1 92 ? -7.249 -0.482 12.469 1.00 84.31 92 ARG A CA 1
ATOM 699 C C . ARG A 1 92 ? -5.738 -0.405 12.627 1.00 84.31 92 ARG A C 1
ATOM 701 O O . ARG A 1 92 ? -5.191 -0.896 13.614 1.00 84.31 92 ARG A O 1
ATOM 708 N N . LEU A 1 93 ? -5.066 0.200 11.659 1.00 86.00 93 LEU A N 1
ATOM 709 C CA . LEU A 1 93 ? -3.610 0.264 11.594 1.00 86.00 93 LEU A CA 1
ATOM 710 C C . LEU A 1 93 ? -3.165 1.631 11.088 1.00 86.00 93 LEU A C 1
ATOM 712 O O . LEU A 1 93 ? -3.866 2.279 10.314 1.00 86.00 93 LEU A O 1
ATOM 716 N N . ARG A 1 94 ? -1.964 2.040 11.484 1.00 85.19 94 ARG A N 1
ATOM 717 C CA . ARG A 1 94 ? -1.215 3.110 10.826 1.00 85.19 94 ARG A CA 1
ATOM 718 C C . ARG A 1 94 ? -0.340 2.495 9.743 1.00 85.19 94 ARG A C 1
ATOM 720 O O . ARG A 1 94 ? 0.355 1.506 9.993 1.00 85.19 94 ARG A O 1
ATOM 727 N N . VAL A 1 95 ? -0.382 3.079 8.549 1.00 82.88 95 VAL A N 1
ATOM 728 C CA . VAL A 1 95 ? 0.404 2.632 7.394 1.00 82.88 95 VAL A CA 1
ATOM 729 C C . VAL A 1 95 ? 1.455 3.685 7.069 1.00 82.88 95 VAL A C 1
ATOM 731 O O . VAL A 1 95 ? 1.138 4.849 6.827 1.00 82.88 95 VAL A O 1
ATOM 734 N N . ALA A 1 96 ? 2.718 3.267 7.037 1.00 84.75 96 ALA A N 1
ATOM 735 C CA . ALA A 1 96 ? 3.824 4.097 6.579 1.00 84.75 96 ALA A CA 1
ATOM 736 C C . ALA A 1 96 ? 4.516 3.423 5.397 1.00 84.75 96 ALA A C 1
ATOM 738 O O . ALA A 1 96 ? 5.142 2.374 5.554 1.00 84.75 96 ALA A O 1
ATOM 739 N N . ALA A 1 97 ? 4.414 4.028 4.216 1.00 84.62 97 ALA A N 1
ATOM 740 C CA . ALA A 1 97 ? 5.146 3.563 3.048 1.00 84.62 97 ALA A CA 1
ATOM 741 C C . ALA A 1 97 ? 6.646 3.871 3.192 1.00 84.62 97 ALA A C 1
ATOM 743 O O . ALA A 1 97 ? 7.057 4.929 3.683 1.00 84.62 97 ALA A O 1
ATOM 744 N N . GLN A 1 98 ? 7.464 2.920 2.764 1.00 85.56 98 GLN A N 1
ATOM 745 C CA . GLN A 1 98 ? 8.914 3.033 2.699 1.00 85.56 98 GLN A CA 1
ATOM 746 C C . GLN A 1 98 ? 9.307 3.308 1.255 1.00 85.56 98 GLN A C 1
ATOM 748 O O . GLN A 1 98 ? 8.851 2.604 0.353 1.00 85.56 98 GLN A O 1
ATOM 753 N N . TYR A 1 99 ? 10.150 4.315 1.036 1.00 83.62 99 TYR A N 1
ATOM 754 C CA . TYR A 1 99 ? 10.510 4.758 -0.304 1.00 83.62 99 TYR A CA 1
ATOM 755 C C . TYR A 1 99 ? 11.999 4.576 -0.577 1.00 83.62 99 TYR A C 1
ATOM 757 O O . TYR A 1 99 ? 12.846 4.828 0.283 1.00 83.62 99 TYR A O 1
ATOM 765 N N . ARG A 1 100 ? 12.315 4.212 -1.820 1.00 82.12 100 ARG A N 1
ATOM 766 C CA . ARG A 1 100 ? 13.642 4.394 -2.413 1.00 82.12 100 ARG A CA 1
ATOM 767 C C . ARG A 1 100 ? 13.535 5.316 -3.611 1.00 82.12 100 ARG A C 1
ATOM 769 O O . ARG A 1 100 ? 12.529 5.319 -4.315 1.00 82.12 100 ARG A O 1
ATOM 776 N N . PHE A 1 101 ? 14.572 6.106 -3.831 1.00 75.81 101 PHE A N 1
ATOM 777 C CA . PHE A 1 101 ? 14.665 6.917 -5.032 1.00 75.81 101 PHE A CA 1
ATOM 778 C C . PHE A 1 101 ? 15.057 6.020 -6.200 1.00 75.81 101 PHE A C 1
ATOM 780 O O . PHE A 1 101 ? 16.008 5.245 -6.102 1.00 75.81 101 PHE A O 1
ATOM 787 N N . SER A 1 102 ? 14.296 6.107 -7.284 1.00 68.06 102 SER A N 1
ATOM 788 C CA . SER A 1 102 ? 14.651 5.469 -8.538 1.00 68.06 102 SER A CA 1
ATOM 789 C C . SER A 1 102 ? 15.886 6.166 -9.097 1.00 68.06 102 SER A C 1
ATOM 791 O O . SER A 1 102 ? 15.922 7.393 -9.193 1.00 68.06 102 SER A O 1
ATOM 793 N N . THR A 1 103 ? 16.893 5.381 -9.469 1.00 62.72 103 THR A N 1
ATOM 794 C CA . THR A 1 103 ? 18.034 5.849 -10.266 1.00 62.72 103 THR A CA 1
ATOM 795 C C . THR A 1 103 ? 17.700 5.900 -11.756 1.00 62.72 103 THR A C 1
ATOM 797 O O . THR A 1 103 ? 18.569 6.222 -12.561 1.00 62.72 103 THR A O 1
ATOM 800 N N . TYR A 1 104 ? 16.460 5.565 -12.137 1.00 56.69 104 TYR A N 1
ATOM 801 C CA . TYR A 1 104 ? 16.001 5.650 -13.513 1.00 56.69 104 TYR A CA 1
ATOM 802 C C . TYR A 1 104 ? 15.986 7.111 -13.966 1.00 56.69 104 TYR A C 1
ATOM 804 O O . TYR A 1 104 ? 15.138 7.905 -13.553 1.00 56.69 104 TYR A O 1
ATOM 812 N N . GLU A 1 105 ? 16.949 7.455 -14.814 1.00 56.31 105 GLU A N 1
ATOM 813 C CA . GLU A 1 105 ? 17.004 8.733 -15.504 1.00 56.31 105 GLU A CA 1
ATOM 814 C C . GLU A 1 105 ? 16.116 8.625 -16.755 1.00 56.31 105 GLU A C 1
ATOM 816 O O . GLU A 1 105 ? 16.386 7.783 -17.617 1.00 56.31 105 GLU A O 1
ATOM 821 N N . PRO A 1 106 ? 15.019 9.398 -16.864 1.00 55.62 106 PRO A N 1
ATOM 822 C CA . PRO A 1 106 ? 14.118 9.284 -18.003 1.00 55.62 106 PRO A CA 1
ATOM 823 C C . PRO A 1 106 ? 14.855 9.672 -19.290 1.00 55.62 106 PRO A C 1
ATOM 825 O O . PRO A 1 106 ? 15.198 10.836 -19.511 1.00 55.62 106 PRO A O 1
ATOM 828 N N . THR A 1 107 ? 15.083 8.693 -20.165 1.00 53.00 107 THR A N 1
ATOM 829 C CA . THR A 1 107 ? 15.625 8.904 -21.509 1.00 53.00 107 THR A CA 1
ATOM 830 C C . THR A 1 107 ? 14.537 9.474 -22.416 1.00 53.00 107 THR A C 1
ATOM 832 O O . THR A 1 107 ? 13.903 8.770 -23.192 1.00 53.00 107 THR A O 1
ATOM 835 N N . GLY A 1 108 ? 14.315 10.784 -22.311 1.00 52.28 108 GLY A N 1
ATOM 836 C CA . GLY A 1 108 ? 13.456 11.532 -23.229 1.00 52.28 108 GLY A CA 1
ATOM 837 C C . GLY A 1 108 ? 12.338 12.320 -22.549 1.00 52.28 108 GLY A C 1
ATOM 838 O O . GLY A 1 108 ? 11.516 11.784 -21.819 1.00 52.28 108 GLY A O 1
ATOM 839 N N . ALA A 1 109 ? 12.330 13.623 -22.842 1.00 51.31 109 ALA A N 1
ATOM 840 C CA . ALA A 1 109 ? 11.193 14.546 -22.800 1.00 51.31 109 ALA A CA 1
ATOM 841 C C . ALA A 1 109 ? 10.264 14.525 -21.566 1.00 51.31 109 ALA A C 1
ATOM 843 O O . ALA A 1 109 ? 9.053 14.430 -21.698 1.00 51.31 109 ALA A O 1
ATOM 844 N N . ALA A 1 110 ? 10.823 14.732 -20.375 1.00 48.16 110 ALA A N 1
ATOM 845 C CA . ALA A 1 110 ? 10.344 15.713 -19.392 1.00 48.16 110 ALA A CA 1
ATOM 846 C C . ALA A 1 110 ? 11.281 15.635 -18.189 1.00 48.16 110 ALA A C 1
ATOM 848 O O . ALA A 1 110 ? 11.294 14.649 -17.456 1.00 48.16 110 ALA A O 1
ATOM 849 N N . ARG A 1 111 ? 12.092 16.676 -17.980 1.00 49.28 111 ARG A N 1
ATOM 850 C CA . ARG A 1 111 ? 12.897 16.814 -16.764 1.00 49.28 111 ARG A CA 1
ATOM 851 C C . ARG A 1 111 ? 11.958 17.104 -15.592 1.00 49.28 111 ARG A C 1
ATOM 853 O O . ARG A 1 111 ? 11.859 18.251 -15.160 1.00 49.28 111 ARG A O 1
ATOM 860 N N . SER A 1 112 ? 11.256 16.091 -15.087 1.00 48.34 112 SER A N 1
ATOM 861 C CA . SER A 1 112 ? 10.773 16.159 -13.713 1.00 48.34 112 SER A CA 1
ATOM 862 C C . SER A 1 112 ? 12.023 16.254 -12.845 1.00 48.34 112 SER A C 1
ATOM 864 O O . SER A 1 112 ? 12.834 15.333 -12.811 1.00 48.34 112 SER A O 1
ATOM 866 N N . ARG A 1 113 ? 12.252 17.426 -12.245 1.00 51.50 113 ARG A N 1
ATOM 867 C CA . ARG A 1 113 ? 13.435 17.703 -11.413 1.00 51.50 113 ARG A CA 1
ATOM 868 C C . ARG A 1 113 ? 13.438 16.898 -10.111 1.00 51.50 113 ARG A C 1
ATOM 870 O O . ARG A 1 113 ? 14.422 16.952 -9.381 1.00 51.50 113 ARG A O 1
ATOM 877 N N . GLU A 1 114 ? 12.364 16.169 -9.820 1.00 56.12 114 GLU A N 1
ATOM 878 C CA . GLU A 1 114 ? 12.259 15.342 -8.628 1.00 56.12 114 GLU A CA 1
ATOM 879 C C . GLU A 1 114 ? 12.571 13.874 -8.946 1.00 56.12 114 GLU A C 1
ATOM 881 O O . GLU A 1 114 ? 11.959 13.295 -9.850 1.00 56.12 114 GLU A O 1
ATOM 886 N N . PRO A 1 115 ? 13.505 13.245 -8.208 1.00 62.62 115 PRO A N 1
ATOM 887 C CA . PRO A 1 115 ? 13.765 11.822 -8.351 1.00 62.62 115 PRO A CA 1
ATOM 888 C C . PRO A 1 115 ? 12.492 11.038 -8.023 1.00 62.62 115 PRO A C 1
ATOM 890 O O . PRO A 1 115 ? 11.877 11.231 -6.970 1.00 62.62 115 PRO A O 1
ATOM 893 N N . SER A 1 116 ? 12.099 10.139 -8.927 1.00 69.69 116 SER A N 1
ATOM 894 C CA . SER A 1 116 ? 10.906 9.309 -8.742 1.00 69.69 116 SER A CA 1
ATOM 895 C C . SER A 1 116 ? 11.057 8.467 -7.474 1.00 69.69 116 SER A C 1
ATOM 897 O O . SER A 1 116 ? 12.063 7.782 -7.298 1.00 69.69 116 SER A O 1
ATOM 899 N N . ARG A 1 117 ? 10.076 8.520 -6.568 1.00 80.00 117 ARG A N 1
ATOM 900 C CA . ARG A 1 117 ? 10.069 7.716 -5.338 1.00 80.00 117 ARG A CA 1
ATOM 901 C C . ARG A 1 117 ? 9.289 6.429 -5.568 1.00 80.00 117 ARG A C 1
ATOM 903 O O . ARG A 1 117 ? 8.097 6.470 -5.851 1.00 80.00 117 ARG A O 1
ATOM 910 N N . CYS A 1 118 ? 9.948 5.295 -5.386 1.00 82.50 118 CYS A N 1
ATOM 911 C CA . CYS A 1 118 ? 9.342 3.976 -5.473 1.00 82.50 118 CYS A CA 1
ATOM 912 C C . CYS A 1 118 ? 8.988 3.462 -4.083 1.00 82.50 118 CYS A C 1
ATOM 914 O O . CYS A 1 118 ? 9.853 3.441 -3.206 1.00 82.50 118 CYS A O 1
ATOM 916 N N . ILE A 1 119 ? 7.741 3.023 -3.880 1.00 85.31 119 ILE A N 1
ATOM 917 C CA . ILE A 1 119 ? 7.358 2.312 -2.655 1.00 85.31 119 ILE A CA 1
ATOM 918 C C . ILE A 1 119 ? 8.011 0.937 -2.686 1.00 85.31 119 ILE A C 1
ATOM 920 O O . ILE A 1 119 ? 7.686 0.134 -3.551 1.00 85.31 119 ILE A O 1
ATOM 924 N N . VAL A 1 120 ? 8.899 0.670 -1.733 1.00 85.75 120 VAL A N 1
ATOM 925 C CA . VAL A 1 120 ? 9.628 -0.603 -1.595 1.00 85.75 120 VAL A CA 1
ATOM 926 C C . VAL A 1 120 ? 9.168 -1.435 -0.402 1.00 85.75 120 VAL A C 1
ATOM 928 O O . VAL A 1 120 ? 9.628 -2.556 -0.220 1.00 85.75 120 VAL A O 1
ATOM 931 N N . GLY A 1 121 ? 8.251 -0.906 0.405 1.00 86.94 121 GLY A N 1
ATOM 932 C CA . GLY A 1 121 ? 7.677 -1.636 1.522 1.00 86.94 121 GLY A CA 1
ATOM 933 C C . GLY A 1 121 ? 6.697 -0.803 2.333 1.00 86.94 121 GLY A C 1
ATOM 934 O O . GLY A 1 121 ? 6.469 0.377 2.055 1.00 86.94 121 GLY A O 1
ATOM 935 N N . PHE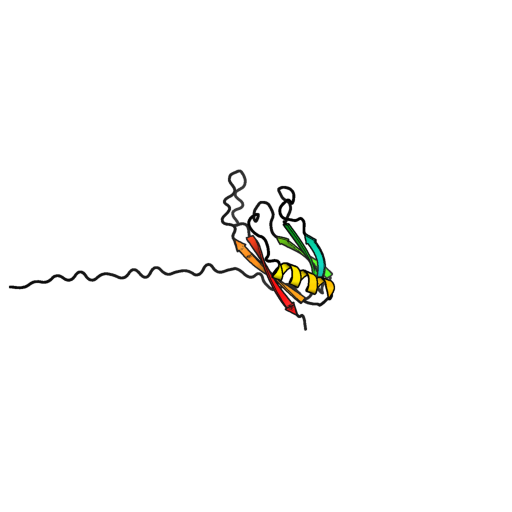 A 1 122 ? 6.153 -1.426 3.374 1.00 86.81 122 PHE A N 1
ATOM 936 C CA . PHE A 1 122 ? 5.264 -0.787 4.335 1.00 86.81 122 PHE A CA 1
ATOM 937 C C . PHE A 1 122 ? 5.659 -1.163 5.755 1.00 86.81 122 PHE 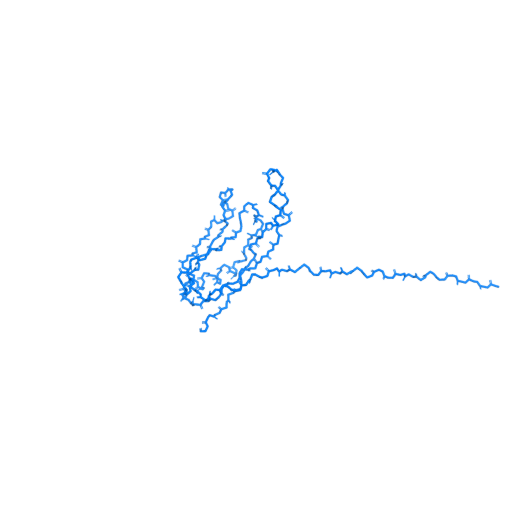A C 1
ATOM 939 O O . PHE A 1 122 ? 5.979 -2.316 6.041 1.00 86.81 122 PHE A O 1
ATOM 946 N N . THR A 1 123 ? 5.550 -0.201 6.662 1.00 87.00 123 THR A N 1
ATOM 947 C CA . THR A 1 123 ? 5.437 -0.481 8.090 1.00 87.00 123 THR A CA 1
ATOM 948 C C . THR A 1 123 ? 3.966 -0.402 8.478 1.00 87.00 123 THR A C 1
ATOM 950 O O . THR A 1 123 ? 3.303 0.596 8.189 1.00 87.00 123 THR A O 1
ATOM 953 N N . LEU A 1 124 ? 3.473 -1.460 9.121 1.00 86.12 124 LEU A N 1
ATOM 954 C CA . LEU A 1 124 ? 2.105 -1.572 9.622 1.00 86.12 124 LEU A CA 1
ATOM 955 C C . LEU A 1 124 ? 2.156 -1.581 11.150 1.00 86.12 124 LEU A C 1
ATOM 957 O O . LEU A 1 124 ? 2.760 -2.485 11.731 1.00 86.12 124 LEU A O 1
ATOM 961 N N . THR A 1 125 ? 1.524 -0.600 11.787 1.00 88.06 125 THR A N 1
ATOM 962 C CA . THR A 1 125 ? 1.492 -0.474 13.252 1.00 88.06 125 THR A CA 1
ATOM 963 C C . THR A 1 125 ? 0.045 -0.566 13.733 1.00 88.06 125 THR A C 1
ATOM 965 O O . THR A 1 125 ? -0.781 0.201 13.233 1.00 88.06 125 THR A O 1
ATOM 968 N N . PRO A 1 126 ? -0.307 -1.461 14.677 1.00 84.69 126 PRO A N 1
ATOM 969 C CA . PRO A 1 126 ? -1.643 -1.489 15.277 1.00 84.69 126 PRO A CA 1
ATOM 970 C C . PRO A 1 126 ? -2.045 -0.115 15.809 1.00 84.69 126 PRO A C 1
ATOM 972 O O . PRO A 1 126 ? -1.265 0.545 16.499 1.00 84.69 126 PRO A O 1
ATOM 975 N N . ALA A 1 127 ? -3.255 0.327 15.476 1.00 81.38 127 ALA A N 1
ATOM 976 C CA . ALA A 1 127 ? -3.854 1.467 16.147 1.00 81.38 127 ALA A CA 1
ATOM 977 C C . ALA A 1 127 ? -4.428 0.971 17.479 1.00 81.38 127 ALA A C 1
ATOM 979 O O . ALA A 1 127 ? -5.235 0.041 17.483 1.00 81.38 127 ALA A O 1
ATOM 980 N N . GLN A 1 128 ? -3.952 1.552 18.581 1.00 70.50 128 GLN A N 1
ATOM 981 C CA . GLN A 1 128 ? -4.538 1.360 19.909 1.00 70.50 128 GLN A CA 1
ATOM 982 C C . GLN A 1 128 ? -5.908 2.033 19.995 1.00 70.50 128 GLN A C 1
ATOM 984 O O . GLN A 1 128 ? -6.087 3.079 19.324 1.00 70.50 128 GLN A O 1
#